Protein AF-A0A355BK75-F1 (afdb_monomer_lite)

pLDDT: mean 97.0, std 2.0, range [85.88, 98.69]

Foldseek 3Di:
DFPDAQVDGPDPPCPVVNVVQVVVFVVVCVVVVHPTDDPPQPDPVSVVVVCCVVPHDPPDDDDDDDVVRVD

Secondary structure (DSSP, 8-state):
---EETTEESSS--HHHHHHHHHHHHHHHHHHT-S------SSHHHHHHHHHHHH--TT-------GGGT-

Structure (mmCIF, N/CA/C/O backbone):
data_AF-A0A355BK75-F1
#
_entry.id   AF-A0A355BK75-F1
#
loop_
_atom_site.group_PDB
_atom_site.id
_atom_site.type_symbol
_atom_site.label_atom_id
_atom_site.label_alt_id
_atom_site.label_comp_id
_atom_site.label_asym_id
_atom_site.label_entity_id
_atom_site.label_seq_id
_atom_site.pdbx_PDB_ins_code
_atom_site.Cartn_x
_atom_site.Cartn_y
_atom_site.Cartn_z
_atom_site.occupancy
_atom_site.B_iso_or_equiv
_atom_site.auth_seq_id
_atom_site.auth_comp_id
_atom_site.auth_asym_id
_atom_site.auth_atom_id
_atom_site.pdbx_PDB_model_num
ATOM 1 N N . TYR A 1 1 ? -5.106 14.527 13.145 1.00 85.88 1 TYR A N 1
ATOM 2 C CA . TYR A 1 1 ? -4.054 14.042 12.230 1.00 85.88 1 TYR A CA 1
ATOM 3 C C . TYR A 1 1 ? -3.633 12.678 12.745 1.00 85.88 1 TYR A C 1
ATOM 5 O O . TYR A 1 1 ? -3.328 12.587 13.924 1.00 85.88 1 TYR A O 1
ATOM 13 N N . ALA A 1 2 ? -3.744 11.626 11.933 1.00 95.38 2 ALA A N 1
ATOM 14 C CA . ALA A 1 2 ? -3.735 10.236 12.406 1.00 95.38 2 ALA A CA 1
ATOM 15 C C . ALA A 1 2 ? -2.469 9.476 11.979 1.00 95.38 2 ALA A C 1
ATOM 17 O O . ALA A 1 2 ? -2.543 8.379 11.434 1.00 95.38 2 ALA A O 1
ATOM 18 N N .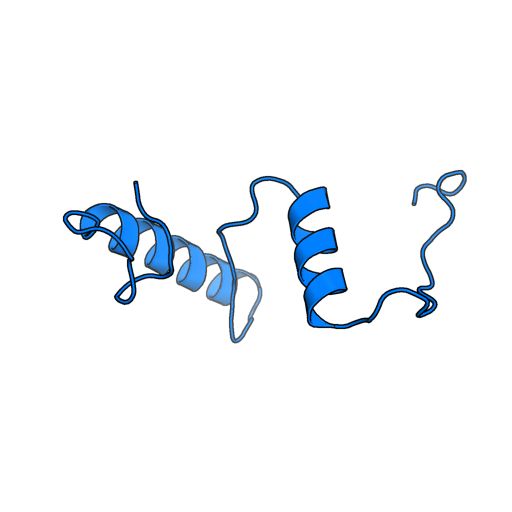 GLU A 1 3 ? -1.298 10.072 12.197 1.00 96.94 3 GLU A N 1
ATOM 19 C CA . GLU A 1 3 ? -0.027 9.419 11.879 1.00 96.94 3 GLU A CA 1
ATOM 20 C C . GLU A 1 3 ? 0.185 8.157 12.728 1.00 96.94 3 GLU A C 1
ATO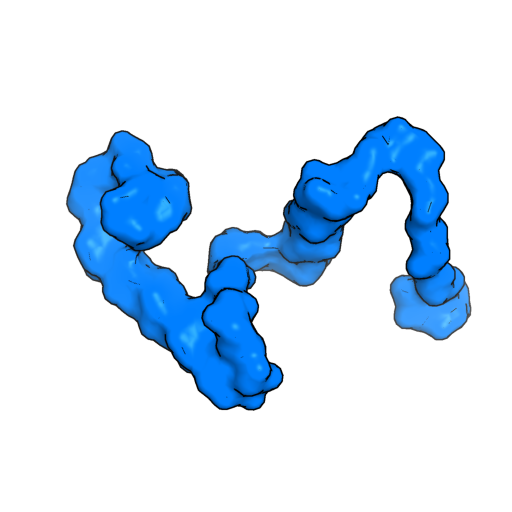M 22 O O . GLU A 1 3 ? -0.154 8.127 13.917 1.00 96.94 3 GLU A O 1
ATOM 27 N N . GLY A 1 4 ? 0.766 7.124 12.116 1.00 96.94 4 GLY A N 1
ATOM 28 C CA . GLY A 1 4 ? 0.920 5.789 12.690 1.00 96.94 4 GLY A CA 1
ATOM 29 C C . GLY A 1 4 ? -0.126 4.815 12.150 1.00 96.94 4 GLY A C 1
ATOM 30 O O . GLY A 1 4 ? -0.723 5.047 11.101 1.00 96.94 4 GLY A O 1
ATOM 31 N N . TYR A 1 5 ? -0.355 3.725 12.876 1.00 97.69 5 TYR A N 1
ATOM 32 C CA . TYR A 1 5 ? -1.363 2.711 12.544 1.00 97.69 5 TYR A CA 1
ATOM 33 C C . TYR A 1 5 ? -2.439 2.647 13.638 1.00 97.69 5 TYR A C 1
ATOM 35 O O . TYR A 1 5 ? -2.188 3.121 14.751 1.00 97.69 5 TYR A O 1
ATOM 43 N N . PRO A 1 6 ? -3.617 2.051 13.370 1.00 97.25 6 PRO A N 1
ATOM 44 C CA . PRO A 1 6 ? -4.664 1.884 14.372 1.00 97.25 6 PRO A CA 1
ATOM 45 C C . PRO A 1 6 ? -4.143 1.285 15.685 1.00 97.25 6 PRO A C 1
ATOM 47 O O . PRO A 1 6 ? -3.377 0.318 15.679 1.00 97.25 6 PRO A O 1
ATOM 50 N N . GLY A 1 7 ? -4.513 1.889 16.817 1.00 95.44 7 GLY A N 1
ATOM 51 C CA . GLY A 1 7 ? -4.022 1.513 18.153 1.00 95.44 7 GLY A CA 1
ATOM 52 C C . GLY A 1 7 ? -2.562 1.890 18.462 1.00 95.44 7 GLY A C 1
ATOM 53 O O . GLY A 1 7 ? -2.099 1.670 19.580 1.00 95.44 7 GLY A O 1
ATOM 54 N N . ARG A 1 8 ? -1.825 2.463 17.503 1.00 96.62 8 ARG A N 1
ATOM 55 C CA . ARG A 1 8 ? -0.438 2.946 17.647 1.00 96.62 8 ARG A CA 1
ATOM 56 C C . ARG A 1 8 ? -0.261 4.288 16.933 1.00 96.62 8 ARG A C 1
ATOM 58 O O . ARG A 1 8 ? 0.588 4.434 16.052 1.00 96.62 8 ARG A O 1
ATOM 65 N N . ARG A 1 9 ? -1.109 5.254 17.286 1.00 97.19 9 ARG A N 1
ATOM 66 C CA . ARG A 1 9 ? -1.067 6.615 16.742 1.00 97.19 9 ARG A CA 1
ATOM 67 C C . ARG A 1 9 ? -0.101 7.488 17.532 1.00 97.19 9 ARG A C 1
ATOM 69 O O . ARG A 1 9 ? 0.016 7.342 18.746 1.00 97.19 9 ARG A O 1
ATOM 76 N N . TYR A 1 10 ? 0.539 8.433 16.850 1.00 95.06 10 TYR A N 1
ATOM 77 C CA . TYR A 1 10 ? 1.374 9.450 17.505 1.00 95.06 10 TYR A CA 1
ATOM 78 C C . TYR A 1 10 ? 0.547 10.541 18.201 1.00 95.06 10 TYR A C 1
ATOM 80 O O . TYR A 1 10 ? 1.046 11.218 19.097 1.00 95.06 10 TYR A O 1
ATOM 88 N N . TYR A 1 11 ? -0.721 10.700 17.809 1.00 94.62 11 TYR A N 1
ATOM 89 C CA . TYR A 1 11 ? -1.633 11.727 18.310 1.00 94.62 11 TYR A CA 1
ATOM 90 C C . TYR A 1 11 ? -2.924 11.101 18.854 1.00 94.62 11 TYR A C 1
ATOM 92 O O . TYR A 1 11 ? -3.403 10.094 18.332 1.00 94.62 11 TYR A O 1
ATOM 100 N N . GLY A 1 12 ? -3.504 11.716 19.888 1.00 95.06 12 GLY A N 1
ATOM 101 C CA . GLY A 1 12 ? -4.799 11.308 20.446 1.00 95.06 12 GLY A CA 1
ATOM 102 C C . GLY A 1 12 ? -5.997 11.719 19.578 1.00 95.06 12 GLY A C 1
ATOM 103 O O . GLY A 1 12 ? -5.855 12.515 18.647 1.00 95.06 12 GLY A O 1
ATOM 104 N N . GLY A 1 13 ? -7.185 11.191 19.897 1.00 95.06 13 GLY A N 1
ATOM 105 C CA . GLY A 1 13 ? -8.443 11.567 19.235 1.00 95.06 13 GLY A CA 1
ATOM 106 C C . GLY A 1 13 ? -8.639 10.963 17.838 1.00 95.06 13 GLY A C 1
ATOM 107 O O . GLY A 1 13 ? -9.278 11.574 16.982 1.00 95.06 13 GLY A O 1
ATOM 108 N N . CYS A 1 14 ? -8.020 9.811 17.564 1.00 96.50 14 CYS A N 1
ATOM 109 C CA . CYS A 1 14 ? -8.061 9.145 16.257 1.00 96.50 14 CYS A CA 1
ATOM 110 C C . CYS A 1 14 ? -9.005 7.928 16.219 1.00 96.50 14 CYS A C 1
ATOM 112 O O . CYS A 1 14 ? -8.978 7.169 15.255 1.00 96.50 14 CYS A O 1
ATOM 114 N N . GLU A 1 15 ? -9.860 7.741 17.226 1.00 96.56 15 GLU A N 1
ATOM 115 C CA . GLU A 1 15 ? -10.676 6.535 17.429 1.00 96.56 15 GLU A CA 1
ATOM 116 C C . GLU A 1 15 ? -11.587 6.243 16.228 1.00 96.56 15 GLU A C 1
ATOM 118 O O . GLU A 1 15 ? -11.684 5.110 15.764 1.00 96.56 15 GLU A O 1
ATOM 123 N N . VAL A 1 16 ? -12.220 7.279 15.673 1.00 97.06 16 VAL A N 1
ATOM 124 C CA . VAL A 1 16 ? -13.101 7.137 14.501 1.00 97.06 16 VAL A CA 1
ATOM 125 C C . VAL A 1 16 ? -12.301 6.813 13.235 1.00 97.06 16 VAL A C 1
ATOM 127 O O . VAL A 1 16 ? -12.759 6.049 12.385 1.00 97.06 16 VAL A O 1
ATOM 130 N N . VAL A 1 17 ? -11.087 7.356 13.116 1.00 97.62 17 VAL A N 1
ATOM 131 C CA . VAL A 1 17 ? -10.192 7.086 11.981 1.00 97.62 17 VAL A CA 1
ATOM 132 C C . VAL A 1 17 ? -9.680 5.647 12.037 1.00 97.62 17 VAL A C 1
ATOM 134 O O . VAL A 1 17 ? -9.638 4.978 11.009 1.00 97.62 17 VAL A O 1
ATOM 137 N N . ASP A 1 18 ? -9.370 5.137 13.229 1.00 98.12 18 ASP A N 1
ATOM 138 C CA . ASP A 1 18 ? -8.959 3.747 13.445 1.00 98.12 18 ASP A CA 1
ATOM 139 C C . ASP A 1 18 ? -10.041 2.755 13.011 1.00 98.12 18 ASP A C 1
ATOM 141 O O . ASP A 1 18 ? -9.731 1.758 12.356 1.00 98.12 18 ASP A O 1
ATOM 145 N N . ILE A 1 19 ? -11.311 3.045 13.316 1.00 98.31 19 ILE A N 1
ATOM 146 C CA . ILE A 1 19 ? -12.448 2.234 12.854 1.00 98.31 19 ILE A CA 1
ATOM 147 C C . ILE A 1 19 ? -12.499 2.215 11.322 1.00 98.31 19 ILE A C 1
ATOM 149 O O . ILE A 1 19 ? -12.608 1.142 10.725 1.00 98.31 19 ILE A O 1
ATOM 153 N N . ALA A 1 20 ? -12.402 3.384 10.682 1.00 98.44 20 ALA A N 1
ATOM 154 C CA . ALA A 1 20 ? -12.445 3.487 9.226 1.00 98.44 20 ALA A CA 1
ATOM 155 C C . ALA A 1 20 ? -11.277 2.740 8.559 1.00 98.44 20 ALA A C 1
ATOM 157 O O . ALA A 1 20 ? -11.485 2.008 7.588 1.00 98.44 20 ALA A O 1
ATOM 158 N N . GLU A 1 21 ? -10.065 2.885 9.096 1.00 98.56 21 GLU A N 1
ATOM 159 C CA . GLU A 1 21 ? -8.868 2.248 8.550 1.00 98.56 21 GLU A CA 1
ATOM 160 C C . GLU A 1 21 ? -8.895 0.723 8.725 1.00 98.56 21 GLU A C 1
ATOM 162 O O . GLU A 1 21 ? -8.611 -0.001 7.769 1.00 98.56 21 GLU A O 1
ATOM 167 N N . ASN A 1 22 ? -9.297 0.213 9.894 1.00 98.44 22 ASN A N 1
ATOM 168 C CA . ASN A 1 22 ? -9.442 -1.232 10.105 1.00 98.44 22 ASN A CA 1
ATOM 169 C C . ASN A 1 22 ? -10.499 -1.833 9.173 1.00 98.44 22 ASN A C 1
ATOM 171 O O . ASN A 1 22 ? -10.226 -2.823 8.500 1.00 98.44 22 ASN A O 1
ATOM 175 N N . LEU A 1 23 ? -11.658 -1.184 9.035 1.00 98.56 23 LEU A N 1
ATOM 176 C CA . LEU A 1 23 ? -12.712 -1.655 8.139 1.00 98.56 23 LEU A CA 1
ATOM 177 C C . LEU A 1 23 ? -12.247 -1.717 6.677 1.00 98.56 23 LEU A C 1
ATOM 179 O O . LEU A 1 23 ? -12.596 -2.650 5.953 1.00 98.56 23 LEU A O 1
ATOM 183 N N . ALA A 1 24 ? -11.471 -0.728 6.226 1.00 98.56 24 ALA A N 1
ATOM 184 C CA . ALA A 1 24 ? -10.907 -0.724 4.881 1.00 98.56 24 ALA A CA 1
ATOM 185 C C . ALA A 1 24 ? -9.912 -1.879 4.674 1.00 98.56 24 ALA A C 1
ATOM 187 O O . ALA A 1 24 ? -9.976 -2.556 3.645 1.00 98.56 24 ALA A O 1
ATOM 188 N N . ARG A 1 25 ? -9.039 -2.140 5.657 1.00 98.56 25 ARG A N 1
ATOM 189 C CA . ARG A 1 25 ? -8.079 -3.256 5.622 1.00 98.56 25 ARG A CA 1
ATOM 190 C C . ARG A 1 25 ? -8.793 -4.604 5.572 1.00 98.56 25 ARG A C 1
ATOM 192 O O . ARG A 1 25 ? -8.516 -5.390 4.671 1.00 98.56 25 ARG A O 1
ATOM 199 N N . ASP A 1 26 ? -9.758 -4.829 6.460 1.00 98.50 26 ASP A N 1
ATOM 200 C CA . ASP A 1 26 ? -10.502 -6.092 6.550 1.00 98.50 26 ASP A CA 1
ATOM 201 C C . ASP A 1 26 ? -11.277 -6.386 5.261 1.00 98.50 26 ASP A C 1
ATOM 203 O O . ASP A 1 26 ? -11.286 -7.514 4.757 1.00 98.50 26 ASP A O 1
ATOM 207 N N . ARG A 1 27 ? -11.897 -5.354 4.674 1.00 98.69 27 ARG A N 1
ATOM 208 C CA . ARG A 1 27 ? -12.596 -5.471 3.388 1.00 98.69 27 ARG A CA 1
ATOM 209 C C . ARG A 1 27 ? -11.641 -5.791 2.247 1.00 98.69 27 ARG A C 1
ATOM 211 O O . ARG A 1 27 ? -11.954 -6.668 1.447 1.00 98.69 27 ARG A O 1
ATOM 218 N N . ALA A 1 28 ? -10.491 -5.121 2.173 1.00 98.56 28 ALA A N 1
ATOM 219 C CA . ALA A 1 28 ? -9.485 -5.411 1.155 1.00 98.56 28 ALA A CA 1
ATOM 220 C C . ALA A 1 28 ? -8.987 -6.861 1.271 1.00 98.56 28 ALA A C 1
ATOM 222 O O . ALA A 1 28 ? -9.003 -7.591 0.280 1.00 98.56 28 ALA A O 1
ATOM 223 N N . CYS A 1 29 ? -8.643 -7.308 2.482 1.00 98.56 29 CYS A N 1
ATOM 224 C CA . CYS A 1 29 ? -8.245 -8.691 2.738 1.00 98.56 29 CYS A CA 1
ATOM 225 C C . CYS A 1 29 ? -9.336 -9.691 2.329 1.00 98.56 29 CYS A C 1
ATOM 227 O O . CYS A 1 29 ? -9.038 -10.670 1.653 1.00 98.56 29 CYS A O 1
ATOM 229 N N . THR A 1 30 ? -10.602 -9.418 2.661 1.00 98.62 30 THR A N 1
ATOM 230 C CA . THR A 1 30 ? -11.736 -10.289 2.302 1.00 98.62 30 THR A CA 1
ATOM 231 C C . THR A 1 30 ? -11.938 -10.387 0.788 1.00 98.62 30 THR A C 1
ATOM 233 O O . THR A 1 30 ? -12.155 -11.479 0.271 1.00 98.62 30 THR A O 1
ATOM 236 N N . ILE A 1 31 ? -11.867 -9.262 0.065 1.00 98.50 31 ILE A N 1
ATOM 237 C CA . ILE A 1 31 ? -12.090 -9.219 -1.391 1.00 98.50 31 ILE A CA 1
ATOM 238 C C . ILE A 1 31 ? -10.991 -9.973 -2.144 1.00 98.50 31 ILE A C 1
ATOM 240 O O . ILE A 1 31 ? -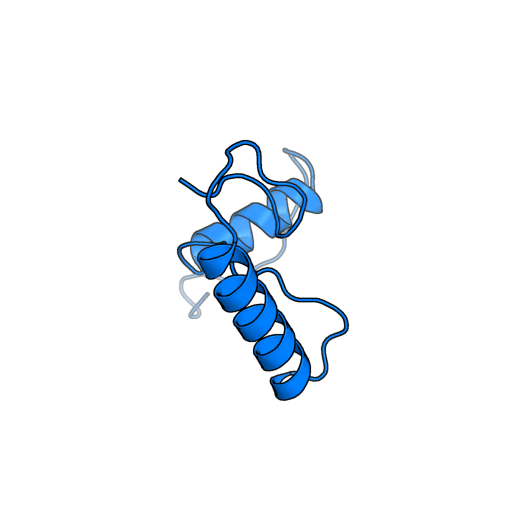11.285 -10.677 -3.108 1.00 98.50 31 ILE A O 1
ATOM 244 N N . PHE A 1 32 ? -9.736 -9.820 -1.720 1.00 98.06 32 PHE A N 1
ATOM 245 C CA . PHE A 1 32 ? -8.580 -10.363 -2.438 1.00 98.06 32 PHE A CA 1
ATOM 246 C C . PHE A 1 32 ? -8.019 -11.658 -1.834 1.00 98.06 32 PHE A C 1
ATOM 248 O O . PHE A 1 32 ? -7.072 -12.212 -2.385 1.00 98.06 32 PHE A O 1
ATOM 255 N N . GLY A 1 33 ? -8.584 -12.149 -0.724 1.00 98.12 33 GLY A N 1
ATOM 256 C CA . GLY A 1 33 ? -8.085 -13.330 -0.012 1.00 98.12 33 GLY A CA 1
ATOM 257 C C . GLY A 1 33 ? -6.677 -13.140 0.561 1.00 98.12 33 GLY A C 1
ATOM 258 O O . GLY A 1 33 ? -5.883 -14.075 0.543 1.00 98.12 33 GLY A O 1
ATOM 259 N N . ALA A 1 34 ? -6.345 -11.925 1.005 1.00 97.94 34 ALA A N 1
ATOM 260 C CA . ALA A 1 34 ? -5.015 -11.578 1.504 1.00 97.94 34 ALA A CA 1
ATOM 261 C C . ALA A 1 34 ? -4.933 -11.669 3.035 1.00 97.94 34 ALA A C 1
ATOM 263 O O . ALA A 1 34 ? -5.885 -11.322 3.731 1.00 97.94 34 ALA A O 1
ATOM 264 N N . ASP A 1 35 ? -3.762 -12.037 3.561 1.00 98.06 35 ASP A N 1
ATOM 265 C CA . ASP A 1 35 ? -3.515 -12.054 5.011 1.00 98.06 35 ASP A CA 1
ATOM 266 C C . ASP A 1 35 ? -3.473 -10.633 5.599 1.00 98.06 35 ASP A C 1
ATOM 268 O O . ASP A 1 35 ? -3.917 -10.381 6.722 1.00 98.06 35 ASP A O 1
ATOM 272 N N . HIS A 1 36 ? -2.947 -9.675 4.829 1.00 97.19 36 HIS A N 1
ATOM 273 C CA . HIS A 1 36 ? -2.737 -8.299 5.262 1.00 97.19 36 HIS A CA 1
ATOM 274 C C . HIS A 1 36 ? -2.942 -7.295 4.125 1.00 97.19 36 HIS A C 1
ATOM 276 O O . HIS A 1 36 ? -2.638 -7.569 2.965 1.00 97.19 36 HIS A O 1
ATOM 282 N N . ALA A 1 37 ? -3.373 -6.086 4.492 1.00 97.94 37 ALA A N 1
ATOM 283 C CA . ALA A 1 37 ? -3.462 -4.939 3.599 1.00 97.94 37 ALA A CA 1
ATOM 284 C C . ALA A 1 37 ? -2.969 -3.662 4.297 1.00 97.94 37 ALA A C 1
ATOM 286 O O . ALA A 1 37 ? -3.259 -3.429 5.478 1.00 97.94 37 ALA A O 1
ATOM 287 N N . ASN A 1 38 ? -2.253 -2.826 3.540 1.00 98.06 38 ASN A N 1
ATOM 288 C CA . ASN A 1 38 ? -1.959 -1.440 3.891 1.00 98.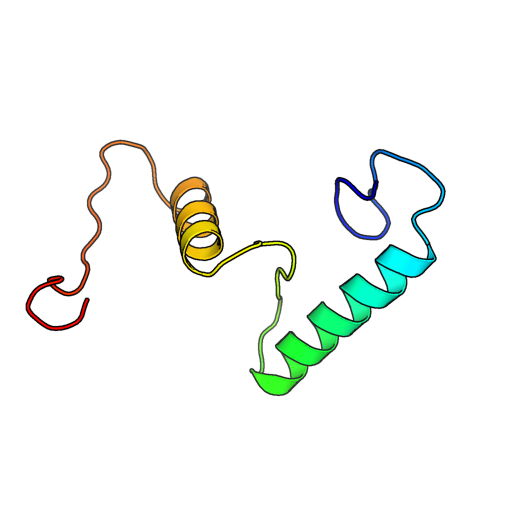06 38 ASN A CA 1
ATOM 289 C C . ASN A 1 38 ? -2.798 -0.518 2.994 1.00 98.06 38 ASN A C 1
ATOM 291 O O . ASN A 1 38 ? -2.692 -0.584 1.772 1.00 98.06 38 ASN A O 1
ATOM 295 N N . VAL A 1 39 ? -3.629 0.323 3.612 1.00 97.81 39 VAL A N 1
ATOM 296 C CA . VAL A 1 39 ? -4.594 1.210 2.935 1.00 97.81 39 VAL A CA 1
ATOM 297 C C . VAL A 1 39 ? -4.216 2.696 3.031 1.00 97.81 39 VAL A C 1
ATOM 299 O O . VAL A 1 39 ? -5.030 3.557 2.716 1.00 97.81 39 VAL A O 1
ATOM 302 N N . GLN A 1 40 ? -2.999 3.007 3.484 1.00 98.25 40 GLN A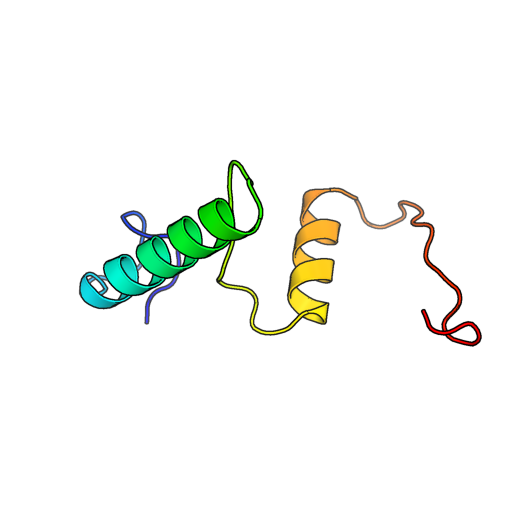 N 1
ATOM 303 C CA . GLN A 1 40 ? -2.509 4.380 3.656 1.00 98.25 40 GLN A CA 1
ATOM 304 C C . GLN A 1 40 ? -1.871 5.040 2.410 1.00 98.25 40 GLN A C 1
ATOM 306 O O . GLN A 1 40 ? -1.861 6.272 2.371 1.00 98.25 40 GLN A O 1
ATOM 311 N N . PRO A 1 41 ? -1.330 4.325 1.393 1.00 98.12 41 PRO A N 1
ATOM 312 C CA . PRO A 1 41 ? -0.740 4.988 0.229 1.00 98.12 41 PRO A CA 1
ATOM 313 C C . PRO A 1 41 ? -1.731 5.892 -0.519 1.00 98.12 41 PRO A C 1
ATOM 315 O O . PRO A 1 41 ? -2.809 5.456 -0.913 1.00 98.12 41 PRO A O 1
ATOM 318 N N . HIS A 1 42 ? -1.336 7.141 -0.787 1.00 97.12 42 HIS A N 1
ATOM 319 C CA . HIS A 1 42 ? -2.212 8.129 -1.435 1.00 97.12 42 HIS A CA 1
ATOM 320 C C . HIS A 1 42 ? -2.447 7.882 -2.934 1.00 97.12 42 HIS A C 1
ATOM 322 O O . HIS A 1 42 ? -3.397 8.416 -3.503 1.00 97.12 42 HIS A O 1
ATOM 328 N N . ALA A 1 43 ? -1.576 7.111 -3.589 1.00 97.94 43 ALA A N 1
ATOM 329 C CA . ALA A 1 43 ? -1.669 6.776 -5.007 1.00 97.94 43 ALA A CA 1
ATOM 330 C C . ALA A 1 43 ? -0.896 5.485 -5.315 1.00 97.94 43 ALA A C 1
ATOM 332 O O . ALA A 1 43 ? 0.004 5.099 -4.566 1.00 97.94 43 ALA A O 1
ATOM 333 N N . GLY A 1 44 ? -1.180 4.863 -6.464 1.00 97.00 44 GLY A N 1
ATOM 334 C CA . GLY A 1 44 ? -0.508 3.628 -6.893 1.00 97.00 44 GLY A CA 1
ATOM 335 C C . GLY A 1 44 ? 1.017 3.761 -6.990 1.00 97.00 44 GLY A C 1
ATOM 336 O O . GLY A 1 44 ? 1.745 2.898 -6.512 1.00 97.00 44 GLY A O 1
ATOM 337 N N . ALA A 1 45 ? 1.518 4.889 -7.505 1.00 97.19 45 ALA A N 1
ATOM 338 C CA . ALA A 1 45 ? 2.958 5.150 -7.566 1.00 97.19 45 ALA A CA 1
ATOM 339 C C . ALA A 1 45 ? 3.618 5.190 -6.171 1.00 97.19 45 ALA A C 1
ATOM 341 O O . ALA A 1 45 ? 4.722 4.678 -5.996 1.00 97.19 45 ALA A O 1
ATOM 342 N N . MET A 1 46 ? 2.931 5.744 -5.163 1.00 97.81 46 MET A N 1
ATOM 343 C CA . MET A 1 46 ? 3.430 5.765 -3.782 1.00 97.81 46 MET A CA 1
ATOM 344 C C . MET A 1 46 ? 3.366 4.380 -3.130 1.00 97.81 46 MET A C 1
ATOM 346 O O . MET A 1 46 ? 4.247 4.044 -2.343 1.00 97.81 46 MET A O 1
ATOM 350 N N . ALA A 1 47 ? 2.375 3.555 -3.485 1.00 98.19 47 ALA A N 1
ATOM 351 C CA . ALA A 1 47 ? 2.317 2.164 -3.039 1.00 98.19 47 ALA A CA 1
ATOM 352 C C . ALA A 1 47 ? 3.515 1.355 -3.572 1.00 98.19 47 ALA A C 1
ATOM 354 O O . ALA A 1 47 ? 4.200 0.697 -2.789 1.00 98.19 47 ALA A O 1
ATOM 355 N N . ASN A 1 48 ? 3.835 1.478 -4.867 1.00 97.44 48 ASN A N 1
ATOM 356 C CA . ASN A 1 48 ? 5.020 0.841 -5.458 1.00 97.44 48 ASN A CA 1
ATOM 357 C C . ASN A 1 48 ? 6.314 1.318 -4.785 1.00 97.44 48 ASN A C 1
ATOM 359 O O . ASN A 1 48 ? 7.173 0.509 -4.439 1.00 97.44 48 ASN A O 1
ATOM 363 N N . MET A 1 49 ? 6.434 2.625 -4.538 1.00 96.94 49 MET A N 1
ATOM 364 C CA . MET A 1 49 ? 7.592 3.201 -3.853 1.00 96.94 49 MET A CA 1
ATOM 365 C C . MET A 1 49 ? 7.761 2.656 -2.427 1.00 96.94 49 MET A C 1
ATOM 367 O O . MET A 1 49 ? 8.879 2.329 -2.032 1.00 96.94 49 MET A O 1
ATOM 371 N N . ALA A 1 50 ? 6.668 2.507 -1.670 1.00 97.81 50 ALA A N 1
ATOM 372 C CA . ALA A 1 50 ? 6.707 1.912 -0.334 1.00 97.81 50 ALA A CA 1
ATOM 373 C C . ALA A 1 50 ? 7.209 0.458 -0.368 1.00 97.81 50 ALA A C 1
ATOM 375 O O . ALA A 1 50 ? 8.010 0.064 0.482 1.00 97.81 50 ALA A O 1
ATOM 376 N N . VAL A 1 51 ? 6.797 -0.325 -1.373 1.00 97.69 51 VAL A N 1
ATOM 377 C CA . VAL A 1 51 ? 7.305 -1.692 -1.578 1.00 97.69 51 VAL A CA 1
ATOM 378 C C . VAL A 1 51 ? 8.798 -1.675 -1.895 1.00 97.69 51 VAL A C 1
ATOM 380 O O . VAL A 1 51 ? 9.546 -2.424 -1.270 1.00 97.69 51 VAL A O 1
ATOM 383 N N . TYR A 1 52 ? 9.258 -0.798 -2.791 1.00 97.50 52 TYR A N 1
ATOM 384 C CA . TYR A 1 52 ? 10.682 -0.705 -3.125 1.00 97.50 52 TYR A CA 1
ATOM 385 C C . TYR A 1 52 ? 11.538 -0.347 -1.909 1.00 97.50 52 TYR A C 1
ATOM 387 O O . TYR A 1 52 ? 12.496 -1.054 -1.618 1.00 97.50 52 TYR A O 1
ATOM 395 N N . PHE A 1 53 ? 11.161 0.671 -1.135 1.00 96.75 53 PHE A N 1
ATOM 396 C CA . PHE A 1 53 ? 11.914 1.027 0.072 1.00 96.75 53 PHE A CA 1
ATOM 397 C C . PHE A 1 53 ? 11.893 -0.049 1.163 1.00 96.75 53 PHE A C 1
ATOM 399 O O . PHE A 1 53 ? 12.765 -0.048 2.029 1.00 96.75 53 PHE A O 1
ATOM 406 N N . THR A 1 54 ? 10.918 -0.958 1.130 1.00 97.38 54 THR A N 1
ATOM 407 C CA . THR A 1 54 ? 10.834 -2.073 2.081 1.00 97.38 54 THR A CA 1
ATOM 408 C C . THR A 1 54 ? 11.657 -3.278 1.626 1.00 97.38 54 THR A C 1
ATOM 410 O O . THR A 1 54 ? 12.297 -3.931 2.447 1.00 97.38 54 THR A O 1
ATOM 413 N N . ALA A 1 55 ? 11.618 -3.600 0.332 1.00 97.62 55 ALA A N 1
ATOM 414 C CA . ALA A 1 55 ? 12.090 -4.881 -0.190 1.00 97.62 55 ALA A CA 1
ATOM 415 C C . ALA A 1 55 ? 13.490 -4.834 -0.817 1.00 97.62 55 ALA A C 1
ATOM 417 O O . ALA A 1 55 ? 14.141 -5.875 -0.894 1.00 97.62 55 ALA A O 1
ATOM 418 N N . ILE A 1 56 ? 13.950 -3.667 -1.279 1.00 97.50 56 ILE A N 1
ATOM 419 C CA . ILE A 1 56 ? 15.217 -3.523 -2.009 1.00 97.50 56 ILE A CA 1
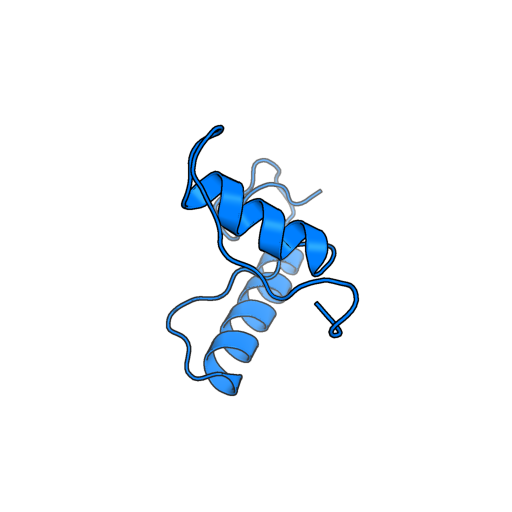ATOM 420 C C . ILE A 1 56 ? 16.042 -2.344 -1.489 1.00 97.50 56 ILE A C 1
ATOM 422 O O . ILE A 1 56 ? 15.543 -1.457 -0.792 1.00 97.50 56 ILE A O 1
ATOM 426 N N . LYS A 1 57 ? 17.329 -2.328 -1.834 1.00 97.25 57 LYS A N 1
ATOM 427 C CA . LYS A 1 57 ? 18.271 -1.260 -1.487 1.00 97.25 57 LYS A CA 1
ATOM 428 C C . LYS A 1 57 ? 18.607 -0.395 -2.705 1.00 97.25 57 LYS A C 1
ATOM 430 O O . LYS A 1 57 ? 18.518 -0.859 -3.843 1.00 97.25 57 LYS A O 1
ATOM 435 N N . PRO A 1 58 ? 19.049 0.859 -2.493 1.00 97.00 58 PRO A N 1
ATOM 436 C CA . PRO A 1 58 ? 19.613 1.661 -3.571 1.00 97.00 58 PRO A CA 1
ATOM 437 C C . PRO A 1 58 ? 20.753 0.915 -4.280 1.00 97.00 58 PRO A C 1
ATOM 439 O O . PRO A 1 58 ? 21.704 0.481 -3.633 1.00 97.00 58 PRO A O 1
ATOM 442 N N . GLY A 1 59 ? 20.650 0.786 -5.604 1.00 96.94 59 GLY A N 1
ATOM 443 C CA . GLY A 1 59 ? 21.600 0.047 -6.443 1.00 96.94 59 GLY A CA 1
ATOM 444 C C . GLY A 1 59 ? 21.147 -1.365 -6.831 1.00 96.94 59 GLY A C 1
ATOM 445 O O . GLY A 1 59 ? 21.701 -1.922 -7.779 1.00 96.94 59 GLY A O 1
ATOM 446 N N . ASP A 1 60 ? 20.126 -1.922 -6.174 1.00 97.94 60 ASP A N 1
ATOM 447 C CA . ASP A 1 60 ? 19.544 -3.201 -6.581 1.00 97.94 60 ASP A CA 1
ATOM 448 C C . ASP A 1 60 ? 18.823 -3.071 -7.932 1.00 97.94 60 ASP A C 1
ATOM 450 O O . ASP A 1 60 ? 18.281 -2.023 -8.292 1.00 97.94 60 ASP A O 1
ATOM 454 N N . THR A 1 61 ? 18.814 -4.161 -8.698 1.00 96.62 61 THR A N 1
ATOM 455 C CA . THR A 1 61 ? 18.177 -4.204 -10.019 1.00 96.62 61 THR A CA 1
ATOM 456 C C . THR A 1 61 ? 16.742 -4.709 -9.912 1.00 96.62 61 THR A C 1
ATOM 458 O O . THR A 1 61 ? 16.497 -5.766 -9.333 1.00 96.62 61 THR A O 1
ATOM 461 N N . ILE A 1 62 ? 15.805 -3.989 -10.535 1.00 96.25 62 ILE A N 1
ATOM 462 C CA . ILE A 1 62 ? 14.416 -4.423 -10.725 1.00 96.25 62 ILE A CA 1
ATOM 463 C C . ILE A 1 62 ? 14.125 -4.629 -12.211 1.00 96.25 62 ILE A C 1
ATOM 465 O O . ILE A 1 62 ? 14.617 -3.884 -13.058 1.00 96.25 62 ILE A O 1
ATOM 469 N N . LEU A 1 63 ? 13.306 -5.629 -12.526 1.00 96.69 63 LEU A N 1
ATOM 470 C CA . LEU A 1 63 ? 12.790 -5.848 -13.874 1.00 96.69 63 LEU A CA 1
ATOM 471 C C . LEU A 1 63 ? 11.345 -5.351 -13.941 1.00 96.69 63 LEU A C 1
ATOM 473 O O . LEU A 1 63 ? 10.504 -5.784 -13.157 1.00 96.69 63 LEU A O 1
ATOM 477 N N . GLY A 1 64 ? 11.066 -4.460 -14.888 1.00 95.62 64 GLY A N 1
ATOM 478 C CA . GLY A 1 64 ? 9.727 -3.957 -15.182 1.00 95.62 64 GLY A CA 1
ATOM 479 C C . GLY A 1 64 ? 9.421 -4.054 -16.672 1.00 95.62 64 GLY A C 1
ATOM 480 O O . GLY A 1 64 ? 10.329 -4.180 -17.498 1.00 95.62 64 GLY A O 1
ATOM 481 N N . MET A 1 65 ? 8.136 -3.999 -17.018 1.00 97.06 65 MET A N 1
ATOM 482 C CA . MET A 1 65 ? 7.724 -3.899 -18.414 1.00 97.06 65 MET A CA 1
ATOM 483 C C . MET A 1 65 ? 8.179 -2.553 -18.988 1.00 97.06 65 MET A C 1
ATOM 485 O O . MET A 1 65 ? 8.163 -1.536 -18.300 1.00 97.06 65 MET A O 1
ATOM 489 N N . ASN A 1 66 ? 8.618 -2.541 -20.246 1.00 96.25 66 ASN A N 1
ATOM 490 C CA . ASN A 1 66 ? 9.035 -1.302 -20.894 1.00 96.25 66 ASN A CA 1
ATOM 491 C C . ASN A 1 66 ? 7.830 -0.354 -21.043 1.00 96.25 66 ASN A C 1
ATOM 493 O O . ASN A 1 66 ? 6.779 -0.774 -21.523 1.00 96.25 66 ASN A O 1
ATOM 497 N N . LEU A 1 67 ? 8.007 0.925 -20.699 1.00 95.88 67 LEU A N 1
ATOM 498 C CA . LEU A 1 67 ? 6.985 1.970 -20.812 1.00 95.88 67 LEU A CA 1
ATOM 499 C C . LEU A 1 67 ? 6.391 2.062 -22.229 1.00 95.88 67 LEU A C 1
ATOM 501 O O . LEU A 1 67 ? 5.181 2.197 -22.388 1.00 95.88 67 LEU A O 1
ATOM 505 N N . SER A 1 68 ? 7.207 1.911 -23.280 1.00 96.94 68 SER A N 1
ATOM 506 C CA . SER A 1 68 ? 6.709 1.935 -24.668 1.00 96.94 68 SER A CA 1
ATOM 507 C C . SER A 1 68 ? 5.852 0.720 -25.038 1.00 96.94 68 SER A C 1
ATOM 509 O O . SER A 1 68 ? 5.156 0.745 -26.051 1.00 96.94 68 SER A O 1
ATOM 511 N N . MET A 1 69 ? 5.888 -0.326 -24.213 1.00 96.62 69 MET A N 1
ATOM 512 C CA . MET A 1 69 ? 5.087 -1.541 -24.343 1.00 96.62 69 MET A CA 1
ATOM 513 C C . MET A 1 69 ? 3.926 -1.569 -23.332 1.00 96.62 69 MET A C 1
ATOM 515 O O . MET A 1 69 ? 3.331 -2.624 -23.124 1.00 96.62 69 MET A O 1
ATOM 519 N N . GLY A 1 70 ? 3.596 -0.423 -22.720 1.00 94.25 70 GLY A N 1
ATOM 520 C CA . GLY A 1 70 ? 2.475 -0.259 -21.785 1.00 94.25 70 GLY A CA 1
ATOM 521 C C . GLY A 1 70 ? 2.826 -0.451 -20.307 1.00 94.25 70 GLY A C 1
ATOM 522 O O . GLY A 1 70 ? 1.924 -0.725 -19.515 1.00 94.25 70 GLY A O 1
ATOM 523 N N . GLY A 1 71 ? 4.120 -0.410 -19.968 1.00 88.19 71 GLY A N 1
ATOM 524 C CA . GLY A 1 71 ? 4.617 -0.459 -18.587 1.00 88.19 71 GLY A CA 1
ATOM 525 C C . GLY A 1 71 ? 4.395 0.821 -17.796 1.00 88.19 71 GLY A C 1
ATOM 526 O O . GLY A 1 71 ? 4.046 1.851 -18.410 1.00 88.19 71 GLY A O 1
#

Radius of gyration: 15.89 Å; chains: 1; bounding box: 35×27×45 Å

Sequence (71 aa):
YAEGYPGRRYYGGCEVVDIAENLARDRACTIFGADHANVQPHAGAMANMAVYFTAIKPGDTILGMNLSMGG